Protein AF-Q6H003-F1 (afdb_monomer)

Mean predicted aligned error: 13.29 Å

Radius of gyration: 17.93 Å; Cα contacts (8 Å, |Δi|>4): 116; chains: 1; bounding box: 43×40×47 Å

Structure (mmCIF, N/CA/C/O backbone):
data_AF-Q6H003-F1
#
_entry.id   AF-Q6H003-F1
#
loop_
_atom_site.group_PDB
_atom_site.id
_atom_site.type_symbol
_atom_site.label_atom_id
_atom_site.label_a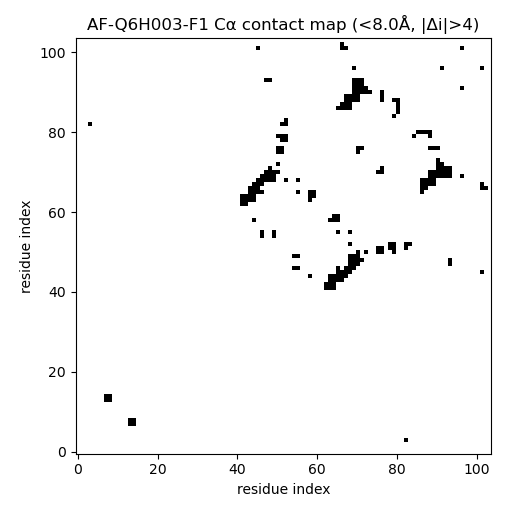lt_id
_atom_site.label_comp_id
_atom_site.label_asym_id
_atom_site.label_entity_id
_atom_site.label_seq_id
_atom_site.pdbx_PDB_ins_code
_atom_site.Cartn_x
_atom_site.Cartn_y
_atom_site.Cartn_z
_atom_site.occupancy
_atom_site.B_iso_or_equiv
_atom_site.auth_seq_id
_atom_site.auth_comp_id
_atom_site.auth_asym_id
_atom_site.auth_atom_id
_atom_site.pdbx_PDB_model_num
ATOM 1 N N . MET A 1 1 ? 22.720 11.075 1.355 1.00 32.44 1 MET A N 1
ATOM 2 C CA . MET A 1 1 ? 21.504 10.988 2.189 1.00 32.44 1 MET A CA 1
ATOM 3 C C . MET A 1 1 ? 20.561 12.072 1.699 1.00 32.44 1 MET A C 1
ATOM 5 O O . MET A 1 1 ? 20.812 13.238 1.966 1.00 32.44 1 MET A O 1
ATOM 9 N N . PHE A 1 2 ? 19.598 11.714 0.851 1.00 24.50 2 PHE A N 1
ATOM 10 C CA . PHE A 1 2 ? 18.700 12.676 0.211 1.00 24.50 2 PHE A CA 1
ATOM 11 C C . PHE A 1 2 ? 17.357 12.644 0.935 1.00 24.50 2 PHE A C 1
ATOM 13 O O . PHE A 1 2 ? 16.727 11.596 1.015 1.00 24.50 2 PHE A O 1
ATOM 20 N N . ILE A 1 3 ? 16.952 13.783 1.494 1.00 29.34 3 ILE A N 1
ATOM 21 C CA .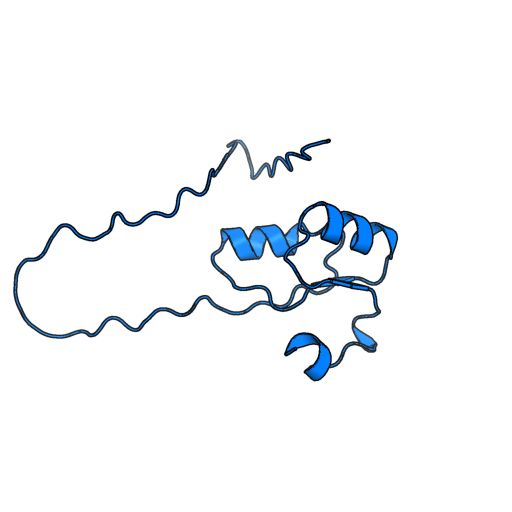 ILE A 1 3 ? 15.611 13.985 2.043 1.00 29.34 3 ILE A CA 1
ATOM 22 C C . ILE A 1 3 ? 14.732 14.381 0.856 1.00 29.34 3 ILE A C 1
ATOM 24 O O . ILE A 1 3 ? 14.893 15.479 0.321 1.00 29.34 3 ILE A O 1
ATOM 28 N N . ILE A 1 4 ? 13.830 13.502 0.419 1.00 33.50 4 ILE A N 1
ATOM 29 C CA . ILE A 1 4 ? 12.781 13.892 -0.527 1.00 33.50 4 ILE A CA 1
ATOM 30 C C . ILE A 1 4 ? 11.700 14.621 0.276 1.00 33.50 4 ILE A C 1
ATOM 32 O O . ILE A 1 4 ? 10.927 14.018 1.013 1.00 33.50 4 ILE A O 1
ATOM 36 N N . ILE A 1 5 ? 11.671 15.950 0.164 1.00 35.66 5 ILE A N 1
ATOM 37 C CA . ILE A 1 5 ? 10.561 16.768 0.660 1.00 35.66 5 ILE A CA 1
ATOM 38 C C . ILE A 1 5 ? 9.467 16.720 -0.408 1.00 35.66 5 ILE A C 1
ATOM 40 O O . ILE A 1 5 ? 9.542 17.432 -1.411 1.00 35.66 5 ILE A O 1
ATOM 44 N N . VAL A 1 6 ? 8.442 15.891 -0.205 1.00 39.16 6 VAL A N 1
ATOM 45 C CA . VAL A 1 6 ? 7.247 15.912 -1.058 1.00 39.16 6 VAL A CA 1
ATOM 46 C C . VAL A 1 6 ? 6.407 17.131 -0.672 1.00 39.16 6 VAL A C 1
ATOM 48 O O . VAL A 1 6 ? 5.743 17.162 0.364 1.00 39.16 6 VAL A O 1
ATOM 51 N N . ARG A 1 7 ? 6.464 18.182 -1.493 1.00 37.69 7 ARG A N 1
ATOM 52 C CA . ARG A 1 7 ? 5.629 19.379 -1.341 1.00 37.69 7 ARG A CA 1
ATOM 53 C C . ARG A 1 7 ? 4.250 19.098 -1.937 1.00 37.69 7 ARG A C 1
ATOM 55 O O . ARG A 1 7 ? 4.069 19.215 -3.144 1.00 37.69 7 ARG A O 1
ATOM 62 N N . VAL A 1 8 ? 3.273 18.765 -1.098 1.00 41.03 8 VAL A N 1
ATOM 63 C CA . VAL A 1 8 ? 1.867 18.690 -1.524 1.00 41.03 8 VAL A CA 1
ATOM 64 C C . VAL A 1 8 ? 1.296 20.110 -1.565 1.00 41.03 8 VAL A C 1
ATOM 66 O O . VAL A 1 8 ? 1.227 20.795 -0.544 1.00 41.03 8 VAL A O 1
ATOM 69 N N . ILE A 1 9 ? 0.934 20.582 -2.759 1.00 37.53 9 ILE A N 1
ATOM 70 C CA . ILE A 1 9 ? 0.274 21.876 -2.964 1.00 37.53 9 ILE A CA 1
ATOM 71 C C . ILE A 1 9 ? -1.214 21.604 -3.181 1.00 37.53 9 ILE A C 1
ATOM 73 O O . ILE A 1 9 ? -1.585 20.983 -4.172 1.00 37.53 9 ILE A O 1
ATOM 77 N N . VAL A 1 10 ? -2.066 22.094 -2.279 1.00 34.19 10 VAL A N 1
ATOM 78 C CA . VAL A 1 10 ? -3.524 22.108 -2.467 1.00 34.19 10 VAL A CA 1
ATOM 79 C C . VAL A 1 10 ? -3.964 23.568 -2.594 1.00 34.19 10 VAL A C 1
ATOM 81 O O . VAL A 1 10 ? -4.024 24.305 -1.609 1.00 34.19 10 VAL A O 1
ATOM 84 N N . GLY A 1 11 ? -4.226 24.013 -3.826 1.00 60.59 11 GLY A N 1
ATOM 85 C CA . GLY A 1 11 ? -4.596 25.402 -4.134 1.00 60.59 11 GLY A CA 1
ATOM 86 C C . GLY A 1 11 ? -3.471 26.420 -3.875 1.00 60.59 11 GLY A C 1
ATOM 87 O O . GLY A 1 11 ? -2.291 26.119 -4.020 1.00 60.59 11 GLY A O 1
ATOM 88 N N . SER A 1 12 ? -3.823 27.650 -3.488 1.00 36.03 12 SER A N 1
ATOM 89 C CA . SER A 1 12 ? -2.886 28.777 -3.294 1.00 36.03 12 SER A CA 1
ATOM 90 C C . SER A 1 12 ? -2.187 28.810 -1.922 1.00 36.03 12 SER A C 1
ATOM 92 O O . SER A 1 12 ? -1.577 29.820 -1.569 1.00 36.03 12 SER A O 1
ATOM 94 N N . ARG A 1 13 ? -2.271 27.744 -1.113 1.00 32.94 13 ARG A N 1
ATOM 95 C CA . ARG A 1 13 ? -1.684 27.699 0.239 1.00 32.94 13 ARG A CA 1
ATOM 96 C C . ARG A 1 13 ? -0.697 26.541 0.368 1.00 32.94 13 ARG A C 1
ATOM 98 O O . ARG A 1 13 ? -0.996 25.408 0.017 1.00 32.94 13 ARG A O 1
ATOM 105 N N . THR A 1 14 ? 0.493 26.843 0.887 1.00 35.16 14 THR A N 1
ATOM 106 C CA . THR A 1 14 ? 1.535 25.852 1.200 1.00 35.16 14 THR A CA 1
ATOM 107 C C . THR A 1 14 ? 1.406 25.472 2.674 1.00 35.16 14 THR A C 1
ATOM 109 O O . THR A 1 14 ? 1.586 26.333 3.530 1.00 35.16 14 THR A O 1
ATOM 112 N N . PHE A 1 15 ? 1.096 24.211 2.980 1.00 39.88 15 PHE A N 1
ATOM 113 C CA . PHE A 1 15 ? 1.090 23.694 4.351 1.00 39.88 15 PHE A CA 1
ATOM 114 C C . PHE A 1 15 ? 2.318 22.805 4.562 1.00 39.88 15 PHE A C 1
ATOM 116 O O . PHE A 1 15 ? 2.420 21.729 3.984 1.00 39.88 15 PHE A O 1
ATOM 123 N N . ILE A 1 16 ? 3.257 23.254 5.398 1.00 35.31 16 ILE A N 1
ATOM 124 C CA . ILE A 1 16 ? 4.318 22.405 5.950 1.00 35.31 16 ILE A CA 1
ATOM 125 C C . ILE A 1 16 ? 3.838 21.995 7.339 1.00 35.31 16 ILE A C 1
ATOM 127 O O . ILE A 1 16 ? 3.863 22.799 8.271 1.00 35.31 16 ILE A O 1
ATOM 131 N N . ARG A 1 17 ? 3.352 20.760 7.481 1.00 39.28 17 ARG A N 1
ATOM 132 C CA . ARG A 1 17 ? 2.968 20.217 8.786 1.00 39.28 17 ARG A CA 1
ATOM 133 C C . ARG A 1 17 ? 4.138 19.414 9.352 1.00 39.28 17 ARG A C 1
ATOM 135 O O . ARG A 1 17 ? 4.283 18.234 9.067 1.00 39.28 17 ARG A O 1
ATOM 142 N N . VAL A 1 18 ? 4.967 20.060 10.171 1.00 37.62 18 VAL A N 1
ATOM 143 C CA . VAL A 1 18 ? 5.885 19.353 11.076 1.00 37.62 18 VAL A CA 1
ATOM 144 C C . VAL A 1 18 ? 5.034 18.766 12.198 1.00 37.62 18 VAL A C 1
ATOM 146 O O . VAL A 1 18 ? 4.469 19.509 13.001 1.00 37.62 18 VAL A O 1
ATOM 149 N N . HIS A 1 19 ? 4.893 17.444 12.245 1.00 35.16 19 HIS A N 1
ATOM 150 C CA . HIS A 1 19 ? 4.166 16.787 13.324 1.00 35.16 19 HIS A CA 1
ATOM 151 C C . HIS A 1 19 ? 5.083 16.674 14.553 1.00 35.16 19 HIS A C 1
ATOM 153 O O . HIS A 1 19 ? 5.838 15.720 14.705 1.00 35.16 19 HIS A O 1
ATOM 159 N N . ARG A 1 20 ? 5.048 17.682 15.436 1.00 32.03 20 ARG A N 1
ATOM 160 C CA . ARG A 1 20 ? 5.332 17.451 16.860 1.00 32.03 20 ARG A CA 1
ATOM 161 C C . ARG A 1 20 ? 4.087 16.814 17.461 1.00 32.03 20 ARG A C 1
ATOM 163 O O . ARG A 1 20 ? 2.994 17.358 17.297 1.00 32.03 20 ARG A O 1
ATOM 170 N N . SER A 1 21 ? 4.268 15.691 18.156 1.00 35.66 21 SER A N 1
ATOM 171 C CA . SER A 1 21 ? 3.222 15.051 18.952 1.00 35.66 21 SER A CA 1
ATOM 172 C C . SER A 1 21 ? 2.565 16.101 19.843 1.00 35.66 21 SER A C 1
ATOM 174 O O . SER A 1 21 ? 3.205 16.682 20.722 1.00 35.66 21 SER A O 1
ATOM 176 N N . THR A 1 22 ? 1.303 16.404 19.573 1.00 36.25 22 THR A N 1
ATOM 177 C CA . THR A 1 22 ? 0.561 17.408 20.326 1.00 36.25 22 THR A CA 1
ATOM 178 C C . THR A 1 22 ? -0.034 16.717 21.549 1.00 36.25 22 THR A C 1
ATOM 180 O O . THR A 1 22 ? -1.098 16.118 21.472 1.00 36.25 22 THR A O 1
ATOM 183 N N . SER A 1 23 ? 0.674 16.783 22.678 1.00 36.19 23 SER A N 1
ATOM 184 C CA . SER A 1 23 ? 0.148 16.485 24.018 1.00 36.19 23 SER A CA 1
ATOM 185 C C . SER A 1 23 ? -0.402 17.757 24.688 1.00 36.19 23 SER A C 1
ATOM 187 O O . SER A 1 23 ? -0.167 17.992 25.870 1.00 36.19 23 SER A O 1
ATOM 189 N N . GLU A 1 24 ? -1.099 18.612 23.936 1.00 41.69 24 GLU A N 1
ATOM 190 C CA . GLU A 1 24 ? -1.650 19.892 24.415 1.00 41.69 24 GLU A CA 1
ATOM 191 C C . GLU A 1 24 ? -3.172 19.938 24.237 1.00 41.69 24 GLU A C 1
ATOM 193 O O . GLU A 1 24 ? -3.722 20.716 23.462 1.00 41.69 24 GLU A O 1
ATOM 198 N N . SER A 1 25 ? -3.894 19.075 24.948 1.00 37.78 25 SER A N 1
ATOM 199 C CA . SER A 1 25 ? -5.362 19.195 25.046 1.00 37.78 25 SER A CA 1
ATOM 200 C C . SER A 1 25 ? -5.897 19.033 26.472 1.00 37.78 25 SER A C 1
ATOM 202 O O . SER A 1 25 ? -7.100 18.953 26.686 1.00 37.78 25 SER A O 1
ATOM 204 N N . GLN A 1 26 ? -5.017 19.061 27.474 1.00 42.03 26 GLN A N 1
ATOM 205 C CA . GLN A 1 26 ? -5.379 19.046 28.892 1.00 42.03 26 GLN A CA 1
ATOM 206 C C . GLN A 1 26 ? -5.373 20.475 29.460 1.00 42.03 26 GLN A C 1
ATOM 208 O O . GLN A 1 26 ? -4.427 20.832 30.149 1.00 42.03 26 GLN A O 1
ATOM 213 N N . MET A 1 27 ? -6.378 21.316 29.167 1.00 37.66 27 MET A N 1
ATOM 214 C CA . MET A 1 27 ? -6.644 22.525 29.981 1.00 37.66 27 MET A CA 1
ATOM 215 C C . MET A 1 27 ? -8.004 23.188 29.676 1.00 37.66 27 MET A C 1
ATOM 217 O O . MET A 1 27 ? -8.073 24.207 28.991 1.00 37.66 27 MET A O 1
ATOM 221 N N . ARG A 1 28 ? -9.093 22.643 30.231 1.00 32.78 28 ARG A N 1
ATOM 222 C CA . ARG A 1 28 ? -10.254 23.391 30.774 1.00 32.78 28 ARG A CA 1
ATOM 223 C C . ARG A 1 28 ? -11.232 22.392 31.394 1.00 32.78 28 ARG A C 1
ATOM 225 O O . ARG A 1 28 ? -12.169 21.935 30.755 1.00 32.78 28 ARG A O 1
ATOM 232 N N . LEU A 1 29 ? -10.994 22.045 32.655 1.00 47.69 29 LEU A N 1
ATOM 233 C CA . LEU A 1 29 ? -11.921 21.246 33.452 1.00 47.69 29 LEU A CA 1
ATOM 234 C C . LEU A 1 29 ? -12.812 22.193 34.261 1.00 47.69 29 LEU A C 1
ATOM 236 O O . LEU A 1 29 ? -12.339 22.846 35.192 1.00 47.69 29 LEU A O 1
ATOM 240 N N . ARG A 1 30 ? -14.098 22.269 33.905 1.00 36.81 30 ARG A N 1
ATOM 241 C CA . ARG A 1 30 ? -15.170 22.680 34.819 1.00 36.81 30 ARG A CA 1
ATOM 242 C C . ARG A 1 30 ? -16.417 21.820 34.589 1.00 36.81 30 ARG A C 1
ATOM 244 O O . ARG A 1 30 ? -17.030 21.902 33.532 1.00 36.81 30 ARG A O 1
ATOM 251 N N . THR A 1 31 ? -16.745 21.094 35.661 1.00 41.41 31 THR A N 1
ATOM 252 C CA . THR A 1 31 ? -18.057 20.618 36.143 1.00 41.41 31 THR A CA 1
ATOM 253 C C . THR A 1 31 ? -18.829 19.573 35.328 1.00 41.41 31 THR A C 1
ATOM 255 O O . THR A 1 31 ? -19.533 19.892 34.381 1.00 41.41 31 THR A O 1
ATOM 258 N N . ASP A 1 32 ? -18.710 18.339 35.828 1.00 52.44 32 ASP A N 1
ATOM 259 C CA . ASP A 1 32 ? -19.778 17.410 36.221 1.00 52.44 32 ASP A CA 1
ATOM 260 C C . ASP A 1 32 ? -20.777 16.889 35.164 1.00 52.44 32 ASP A C 1
ATOM 262 O O . ASP A 1 32 ? -21.735 17.554 34.786 1.00 52.44 32 ASP A O 1
ATOM 266 N N . ASN A 1 33 ? -20.611 15.587 34.882 1.00 41.91 33 ASN A N 1
ATOM 267 C CA . ASN A 1 33 ? -21.581 14.594 34.391 1.00 41.91 33 ASN A CA 1
ATOM 268 C C . ASN A 1 33 ? -21.733 14.358 32.871 1.00 41.91 33 ASN A C 1
ATOM 270 O O . ASN A 1 33 ? -22.508 15.001 32.175 1.00 41.91 33 ASN A O 1
ATOM 274 N N . LEU A 1 34 ? -21.078 13.255 32.475 1.00 52.56 34 LEU A N 1
ATOM 275 C CA . LEU A 1 34 ? -21.483 12.220 31.517 1.00 52.56 34 LEU A CA 1
ATOM 276 C C . LEU A 1 34 ? -21.535 12.573 30.022 1.00 52.56 34 LEU A C 1
ATOM 278 O O . LEU A 1 34 ? -22.595 12.760 29.451 1.00 52.56 34 LEU A O 1
ATOM 282 N N . GLU A 1 35 ? -20.386 12.432 29.367 1.00 40.59 35 GLU A N 1
ATOM 283 C CA . GLU A 1 35 ? -20.265 11.546 28.205 1.00 40.59 35 GLU A CA 1
ATOM 284 C C . GLU A 1 35 ? -18.814 11.059 28.163 1.00 40.59 35 GLU A C 1
ATOM 286 O O . GLU A 1 35 ? -17.874 11.845 28.051 1.00 40.59 35 GLU A O 1
ATOM 291 N N . LEU A 1 36 ? -18.617 9.752 28.341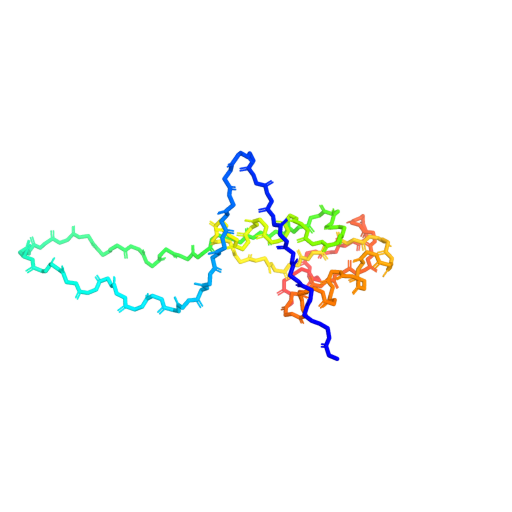 1.00 49.09 36 LEU A N 1
ATOM 292 C CA . LEU A 1 36 ? -17.338 9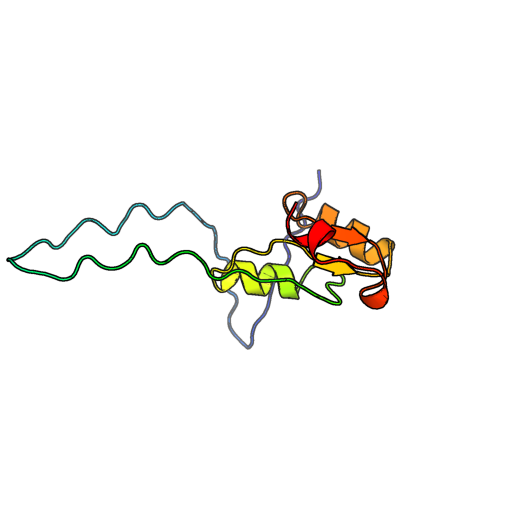.099 28.095 1.00 49.09 36 LEU A CA 1
ATOM 293 C C . LEU A 1 36 ? -17.088 9.231 26.590 1.00 49.09 36 LEU A C 1
ATOM 295 O O . LEU A 1 36 ? -17.567 8.399 25.819 1.00 49.09 36 LEU A O 1
ATOM 299 N N . SER A 1 37 ? -16.442 10.317 26.158 1.00 44.22 37 SER A N 1
ATOM 300 C CA . SER A 1 37 ? -16.172 10.534 24.743 1.00 44.22 37 SER A CA 1
ATOM 301 C C . SER A 1 37 ? -15.352 9.348 24.253 1.00 44.22 37 SER A C 1
ATOM 303 O O . SER A 1 37 ? -14.241 9.075 24.709 1.00 44.22 37 SER A O 1
ATOM 305 N N . THR A 1 38 ? -15.998 8.562 23.397 1.00 51.69 38 THR A N 1
ATOM 306 C CA . THR A 1 38 ? -15.479 7.353 22.769 1.00 51.69 38 THR A CA 1
ATOM 307 C C . THR A 1 38 ? -14.030 7.577 22.371 1.00 51.69 38 THR A C 1
ATOM 309 O O . THR A 1 38 ? -13.750 8.588 21.725 1.00 51.69 38 THR A O 1
ATOM 312 N N . VAL A 1 39 ? -13.123 6.659 22.716 1.00 58.12 39 VAL A N 1
ATOM 313 C CA . VAL A 1 39 ? -11.785 6.643 22.116 1.00 58.12 39 VAL A CA 1
ATOM 314 C C . VAL A 1 39 ? -12.002 6.606 20.605 1.00 58.12 39 VAL A C 1
ATOM 316 O O . VAL A 1 39 ? -12.409 5.578 20.067 1.00 58.12 39 VAL A 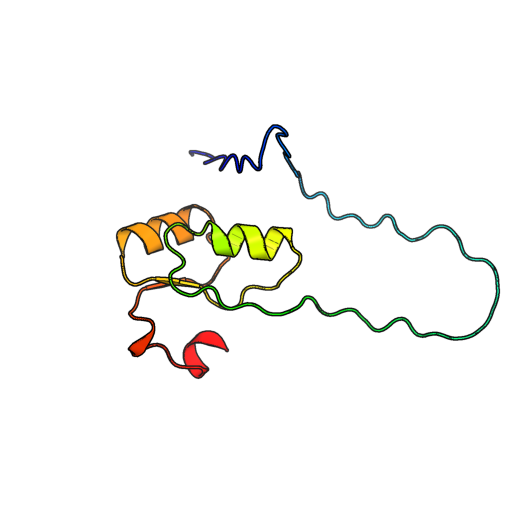O 1
ATOM 319 N N . HIS A 1 40 ? -11.854 7.749 19.940 1.00 60.41 40 HIS A N 1
ATOM 320 C CA . HIS A 1 40 ? -12.093 7.869 18.511 1.00 60.41 40 HIS A CA 1
ATOM 321 C C . HIS A 1 40 ? -10.908 7.186 17.834 1.00 60.41 40 HIS A C 1
ATOM 323 O O . HIS A 1 40 ? -9.838 7.772 17.679 1.00 60.41 40 HIS A O 1
ATOM 329 N N . GLN A 1 41 ? -11.070 5.893 17.553 1.00 83.56 41 GLN A N 1
ATOM 330 C CA . GLN A 1 41 ? -10.094 5.124 16.796 1.00 83.56 41 GLN A CA 1
ATOM 331 C C . GLN A 1 41 ? -9.970 5.764 15.415 1.00 83.56 41 GLN A C 1
ATOM 333 O O . GLN A 1 41 ? -10.981 6.141 14.812 1.00 83.56 41 GLN A O 1
ATOM 338 N N . ARG A 1 42 ? -8.734 5.919 14.937 1.00 91.75 42 ARG A N 1
ATOM 339 C CA . ARG A 1 42 ? -8.484 6.427 13.590 1.00 91.75 42 ARG A CA 1
ATOM 340 C C . ARG A 1 42 ? -9.196 5.510 12.589 1.00 91.75 42 ARG A C 1
ATOM 342 O O . ARG A 1 42 ? -9.110 4.287 12.725 1.00 91.75 42 ARG A O 1
ATOM 349 N N . PRO A 1 43 ? -9.948 6.058 11.622 1.00 93.62 43 PRO A N 1
ATOM 350 C CA . PRO A 1 43 ? -10.582 5.237 10.607 1.00 93.62 43 PRO A CA 1
ATOM 351 C C . PRO A 1 43 ? -9.517 4.517 9.779 1.00 93.62 43 PRO A C 1
ATOM 353 O O . PRO A 1 43 ? -8.443 5.050 9.515 1.00 93.62 43 PRO A O 1
ATOM 356 N N . ILE A 1 44 ? -9.827 3.296 9.361 1.00 93.81 44 ILE A N 1
ATOM 357 C CA . ILE A 1 44 ? -8.904 2.464 8.595 1.00 93.81 44 ILE A CA 1
ATOM 358 C C . ILE A 1 44 ? -9.123 2.691 7.100 1.00 93.81 44 ILE A C 1
ATOM 360 O O . ILE A 1 44 ? -10.267 2.739 6.641 1.00 93.81 44 ILE A O 1
ATOM 364 N N . ALA A 1 45 ? -8.033 2.784 6.343 1.00 94.44 45 ALA A N 1
ATOM 365 C CA . ALA A 1 45 ? -8.052 2.874 4.889 1.00 94.44 45 ALA A CA 1
ATOM 366 C C . ALA A 1 45 ? -7.197 1.782 4.231 1.00 94.44 45 ALA A C 1
ATOM 368 O O . ALA A 1 45 ? -6.246 1.252 4.809 1.00 94.44 45 ALA A O 1
ATOM 369 N N . VAL A 1 46 ? -7.551 1.477 2.984 1.00 94.75 46 VAL A N 1
ATOM 370 C CA . VAL A 1 46 ? -6.748 0.692 2.043 1.00 94.75 46 VAL A CA 1
ATOM 371 C C . VAL A 1 46 ? -6.598 1.546 0.793 1.00 94.75 46 VAL A C 1
ATOM 373 O O . VAL A 1 46 ? -7.600 2.020 0.254 1.00 94.75 46 VAL A O 1
ATOM 376 N N . ASP A 1 47 ? -5.362 1.760 0.358 1.00 95.06 47 ASP A N 1
ATOM 377 C CA . ASP A 1 47 ? -5.063 2.539 -0.840 1.00 95.06 47 ASP A CA 1
ATOM 378 C C . ASP A 1 47 ? -4.920 1.592 -2.037 1.00 95.06 47 ASP A C 1
ATOM 380 O O . ASP A 1 47 ? -4.018 0.759 -2.079 1.00 95.06 47 ASP A O 1
ATOM 384 N N . LEU A 1 48 ? -5.841 1.671 -2.994 1.00 95.31 48 LEU A N 1
ATOM 385 C CA . LEU A 1 48 ? -5.817 0.852 -4.204 1.00 95.31 48 LEU A CA 1
ATOM 386 C C . LEU A 1 48 ? -5.365 1.726 -5.371 1.00 95.31 48 LEU A C 1
ATOM 388 O O . LEU A 1 48 ? -5.891 2.826 -5.534 1.00 95.31 48 LEU A O 1
ATOM 392 N N . PHE A 1 49 ? -4.448 1.215 -6.200 1.00 95.62 49 PHE A N 1
ATOM 393 C CA . PHE A 1 49 ? -3.779 1.986 -7.261 1.00 95.62 49 PHE A CA 1
ATOM 394 C C . PHE A 1 49 ? -2.906 3.108 -6.677 1.00 95.62 49 PHE A C 1
ATOM 396 O O . PHE A 1 49 ? -2.988 4.272 -7.075 1.00 95.62 49 PHE A O 1
ATOM 403 N N . ALA A 1 50 ? -2.101 2.748 -5.675 1.00 94.62 50 ALA A N 1
ATOM 404 C CA . ALA A 1 50 ? -1.427 3.699 -4.799 1.00 94.62 50 ALA A CA 1
ATOM 405 C C . ALA A 1 50 ? -0.363 4.564 -5.502 1.00 94.62 50 ALA A C 1
ATOM 407 O O . ALA A 1 50 ? 0.029 5.619 -4.980 1.00 94.62 50 ALA A O 1
ATOM 408 N N . GLY A 1 51 ? 0.132 4.131 -6.667 1.00 94.50 51 GLY A N 1
ATOM 409 C CA . GLY A 1 51 ? 1.22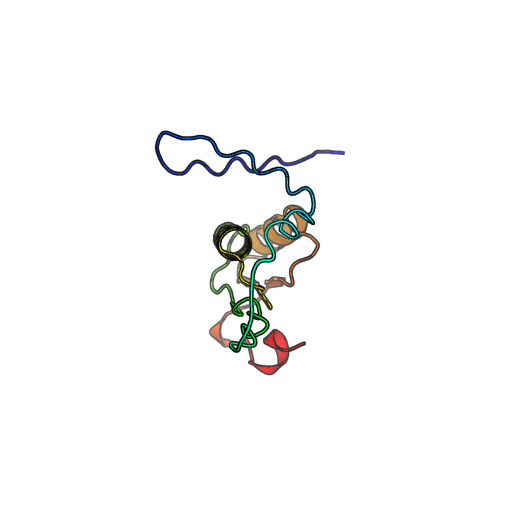0 4.787 -7.380 1.00 94.50 51 GLY A CA 1
ATOM 410 C C . GLY A 1 51 ? 2.406 5.064 -6.451 1.00 94.50 51 GLY A C 1
ATOM 411 O O . GLY A 1 51 ? 2.802 4.227 -5.645 1.00 94.50 51 GLY A O 1
ATOM 412 N N . ALA A 1 52 ? 2.940 6.285 -6.515 1.00 93.38 52 ALA A N 1
ATOM 413 C CA . ALA A 1 52 ? 4.056 6.738 -5.678 1.00 93.38 52 ALA A CA 1
ATOM 414 C C . ALA A 1 52 ? 3.677 7.109 -4.218 1.00 93.38 52 ALA A C 1
ATOM 416 O O . ALA A 1 52 ? 4.514 7.665 -3.501 1.00 93.38 52 ALA A O 1
ATOM 417 N N . GLY A 1 53 ? 2.431 6.867 -3.784 1.00 92.44 53 GLY A N 1
ATOM 418 C CA . GLY A 1 53 ? 1.976 7.083 -2.398 1.00 92.44 53 GLY A CA 1
ATOM 419 C C . GLY A 1 53 ? 1.284 8.419 -2.113 1.00 92.44 53 GLY A C 1
ATOM 420 O O . GLY A 1 53 ? 1.190 8.844 -0.962 1.00 92.44 53 GLY A O 1
ATOM 421 N N . GLY A 1 54 ? 0.780 9.108 -3.142 1.00 93.50 54 GLY A N 1
ATOM 422 C CA . GLY A 1 54 ? 0.079 10.387 -2.966 1.00 93.50 54 GLY A CA 1
ATOM 423 C C . GLY A 1 54 ? -1.232 10.264 -2.179 1.00 93.50 54 GLY A C 1
ATOM 424 O O . GLY A 1 54 ? -1.505 11.089 -1.306 1.00 93.50 54 GLY A O 1
ATOM 425 N N . MET A 1 55 ? -2.023 9.222 -2.459 1.00 94.00 55 MET A N 1
ATOM 426 C CA . MET A 1 55 ? -3.296 8.977 -1.776 1.00 94.00 55 MET A CA 1
ATOM 427 C C . MET A 1 55 ? -3.072 8.475 -0.344 1.00 94.00 55 MET A C 1
ATOM 429 O O . MET A 1 55 ? -3.676 9.012 0.585 1.00 94.00 55 MET A O 1
ATOM 433 N N . THR A 1 56 ? -2.129 7.549 -0.144 1.00 93.81 56 THR A N 1
ATOM 434 C CA . THR A 1 56 ? -1.679 7.105 1.188 1.00 93.81 56 THR A CA 1
ATOM 435 C C . THR A 1 56 ? -1.272 8.289 2.079 1.00 93.81 56 THR A C 1
ATOM 437 O O . THR A 1 56 ? -1.747 8.409 3.210 1.00 93.81 56 THR A O 1
ATOM 440 N N . LEU A 1 57 ? -0.484 9.238 1.556 1.00 93.31 57 LEU A N 1
ATOM 441 C CA . LEU A 1 57 ? -0.137 10.462 2.285 1.00 93.31 57 LEU A CA 1
ATOM 442 C C . LEU A 1 57 ? -1.367 11.324 2.616 1.00 93.31 57 LEU A C 1
ATOM 444 O O . LEU A 1 57 ? -1.441 11.905 3.700 1.00 93.31 57 LEU A O 1
ATOM 448 N N . GLY A 1 58 ? -2.333 11.414 1.700 1.00 92.94 58 GLY A N 1
ATOM 449 C CA . GLY A 1 58 ? -3.598 12.109 1.937 1.00 92.94 58 GLY A CA 1
ATOM 450 C C . GLY A 1 58 ? -4.410 11.490 3.079 1.00 92.94 58 GLY A C 1
ATOM 451 O O . GLY A 1 58 ? -4.902 12.220 3.940 1.00 92.94 58 GLY A O 1
ATOM 452 N N . PHE A 1 59 ? -4.503 10.158 3.128 1.00 93.44 59 PHE A N 1
ATOM 453 C CA . PHE A 1 59 ? -5.165 9.427 4.213 1.00 93.44 59 PHE A CA 1
ATOM 454 C C . PHE A 1 59 ? -4.508 9.690 5.567 1.00 93.44 59 PHE A C 1
ATOM 456 O O . PHE A 1 59 ? -5.204 10.036 6.524 1.00 93.44 59 PHE A O 1
ATOM 463 N N . GLU A 1 60 ? -3.178 9.627 5.634 1.00 90.94 60 GLU A N 1
ATOM 464 C CA . GLU A 1 60 ? -2.444 9.941 6.862 1.00 90.94 60 GLU A CA 1
ATOM 465 C C . GLU A 1 60 ? -2.743 11.371 7.343 1.00 90.94 60 GLU A C 1
ATOM 467 O O . GLU A 1 60 ? -3.050 11.606 8.514 1.00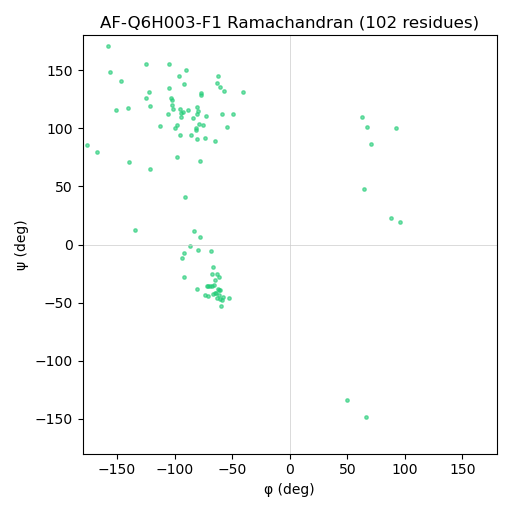 90.94 60 GLU A O 1
ATOM 472 N N . GLN A 1 61 ? -2.732 12.346 6.428 1.00 91.12 61 GLN A N 1
ATOM 473 C CA . GLN A 1 61 ? -3.039 13.744 6.753 1.00 91.12 61 GLN A CA 1
ATOM 474 C C . GLN A 1 61 ? -4.487 13.953 7.214 1.00 91.12 61 GLN A C 1
ATOM 476 O O . GLN A 1 61 ? -4.740 14.850 8.026 1.00 91.12 61 GLN A O 1
ATOM 481 N N . ALA A 1 62 ? -5.415 13.135 6.714 1.00 92.38 62 ALA A N 1
ATOM 482 C CA . ALA A 1 62 ? -6.818 13.112 7.117 1.00 92.38 62 ALA A CA 1
ATOM 483 C C . ALA A 1 62 ? -7.061 12.346 8.433 1.00 92.38 62 ALA A C 1
ATOM 485 O O . ALA A 1 62 ? -8.177 12.371 8.950 1.00 92.38 62 ALA A O 1
ATOM 486 N N . GLY A 1 63 ? -6.029 11.714 9.000 1.00 91.38 63 GLY A N 1
ATOM 487 C CA . GLY A 1 63 ? -6.105 11.003 10.272 1.00 91.38 63 GLY A CA 1
ATOM 488 C C . GLY A 1 63 ? -6.531 9.541 10.158 1.00 91.38 63 GLY A C 1
ATOM 489 O O . GLY A 1 63 ? -7.045 9.002 11.135 1.00 91.38 63 GLY A O 1
ATOM 490 N N . PHE A 1 64 ? -6.343 8.915 8.996 1.00 93.06 64 PHE A N 1
ATOM 491 C CA . PHE A 1 64 ? -6.610 7.493 8.783 1.00 93.06 64 PHE A CA 1
ATOM 492 C C . PHE A 1 64 ? -5.372 6.644 9.073 1.00 93.06 64 PHE A C 1
ATOM 494 O O . PHE A 1 64 ? -4.249 7.080 8.829 1.00 93.06 64 PHE A O 1
ATOM 501 N N . ASP A 1 65 ? -5.581 5.410 9.521 1.00 91.81 65 ASP A N 1
ATOM 502 C CA . ASP A 1 65 ? -4.539 4.383 9.522 1.00 91.81 65 ASP A CA 1
ATOM 503 C C . ASP A 1 65 ? -4.631 3.581 8.221 1.00 91.81 65 ASP A C 1
ATOM 505 O O . ASP A 1 65 ? -5.627 2.900 7.960 1.00 91.81 65 ASP A O 1
ATOM 509 N N . VAL A 1 66 ? -3.603 3.682 7.375 1.00 92.31 66 VAL A N 1
ATOM 510 C CA . VAL A 1 66 ? -3.542 2.931 6.115 1.00 92.31 66 VAL A CA 1
ATOM 511 C C . VAL A 1 66 ? -2.888 1.578 6.369 1.00 92.31 66 VAL A C 1
ATOM 513 O O . VAL A 1 66 ? -1.716 1.516 6.733 1.00 92.31 66 VAL A O 1
ATOM 516 N N . LEU A 1 67 ? -3.639 0.491 6.177 1.00 93.44 67 LEU A N 1
ATOM 517 C CA . LEU A 1 67 ? -3.131 -0.865 6.428 1.00 93.44 67 LEU A CA 1
ATOM 518 C C . LEU A 1 67 ? -2.268 -1.403 5.290 1.00 93.44 67 LEU A C 1
ATOM 520 O O . LEU A 1 67 ? -1.298 -2.116 5.528 1.00 93.44 67 LEU A O 1
ATOM 524 N N . ALA A 1 68 ? -2.648 -1.098 4.053 1.00 95.00 68 ALA A N 1
ATOM 525 C CA . ALA A 1 68 ? -1.933 -1.545 2.873 1.00 95.00 68 ALA A CA 1
ATOM 526 C C . ALA A 1 68 ? -2.202 -0.614 1.693 1.00 95.00 68 ALA A C 1
ATOM 528 O O . ALA A 1 68 ? -3.311 -0.087 1.540 1.00 95.00 68 ALA A O 1
ATOM 529 N N . SER A 1 69 ? -1.190 -0.498 0.845 1.00 96.38 69 SER A N 1
ATOM 530 C CA . SER A 1 69 ? -1.228 0.231 -0.413 1.00 96.38 69 SER A CA 1
ATOM 531 C C . SER A 1 69 ? -0.899 -0.730 -1.552 1.00 96.38 69 SER A C 1
ATOM 533 O O . SER A 1 69 ? 0.169 -1.333 -1.554 1.00 96.38 69 SER A O 1
ATOM 535 N N . VAL A 1 70 ? -1.814 -0.917 -2.501 1.00 97.12 70 VAL A N 1
ATOM 536 C CA . VAL A 1 70 ? -1.676 -1.878 -3.606 1.00 97.12 70 VAL A CA 1
ATOM 537 C C . VAL A 1 70 ? -1.320 -1.138 -4.884 1.00 97.12 70 VAL A C 1
ATOM 539 O O . VAL A 1 70 ? -2.035 -0.218 -5.293 1.00 97.12 70 VAL A O 1
ATOM 542 N N . GLU A 1 71 ? -0.240 -1.555 -5.531 1.00 97.19 71 GLU A N 1
ATOM 543 C CA . GLU A 1 71 ? 0.217 -0.991 -6.797 1.00 97.19 71 GLU A CA 1
ATOM 544 C C . GLU A 1 71 ? 0.859 -2.088 -7.653 1.00 97.19 71 GLU A C 1
ATOM 546 O O . GLU A 1 71 ? 1.532 -2.973 -7.135 1.00 97.19 71 GLU A O 1
ATOM 551 N N . ILE A 1 72 ? 0.614 -2.057 -8.963 1.00 97.44 72 ILE A N 1
ATOM 552 C CA . ILE A 1 72 ? 1.078 -3.094 -9.891 1.00 97.44 72 ILE A CA 1
ATOM 553 C C . ILE A 1 72 ? 2.437 -2.746 -10.502 1.00 97.44 72 ILE A C 1
ATOM 555 O O . ILE A 1 72 ? 3.193 -3.646 -10.873 1.00 97.44 72 ILE A O 1
ATOM 559 N N . ASP A 1 73 ? 2.750 -1.454 -10.626 1.00 96.56 73 ASP A N 1
ATOM 560 C CA . ASP A 1 73 ? 4.010 -0.999 -11.196 1.00 96.56 73 ASP A CA 1
ATOM 561 C C . ASP A 1 73 ? 5.148 -1.062 -10.153 1.00 96.56 73 ASP A C 1
ATOM 563 O O . ASP A 1 73 ? 5.117 -0.342 -9.148 1.00 96.56 73 ASP A O 1
ATOM 567 N N . PRO A 1 74 ? 6.200 -1.867 -10.391 1.00 95.19 74 PRO A N 1
ATOM 568 C CA . PRO A 1 74 ? 7.276 -2.052 -9.422 1.00 95.19 74 PRO A CA 1
ATOM 569 C C . PRO A 1 74 ? 8.123 -0.793 -9.197 1.00 95.19 74 PRO A C 1
ATOM 571 O O . PRO A 1 74 ? 8.715 -0.638 -8.127 1.00 95.19 74 PRO A O 1
ATOM 574 N N . ILE A 1 75 ? 8.192 0.123 -10.171 1.00 95.81 75 ILE A N 1
ATOM 575 C CA . ILE A 1 75 ? 8.905 1.397 -10.019 1.00 95.81 75 ILE A CA 1
ATOM 576 C C . ILE A 1 75 ? 8.115 2.294 -9.066 1.00 95.81 75 ILE A C 1
ATOM 578 O O . ILE A 1 75 ? 8.698 2.889 -8.157 1.00 95.81 75 ILE A O 1
ATOM 582 N N . HIS A 1 76 ? 6.793 2.367 -9.225 1.00 95.19 76 HIS A N 1
ATOM 583 C CA . HIS A 1 76 ? 5.938 3.118 -8.311 1.00 95.19 76 HIS A CA 1
ATOM 584 C C . HIS A 1 76 ? 5.952 2.541 -6.895 1.00 95.19 76 HIS A C 1
ATOM 586 O O . HIS A 1 76 ? 6.085 3.320 -5.952 1.00 95.19 76 HIS A O 1
ATOM 592 N N . CYS A 1 77 ? 5.917 1.215 -6.737 1.00 95.19 77 CYS A N 1
ATOM 593 C CA . CYS A 1 77 ? 6.068 0.578 -5.427 1.00 95.19 77 CYS A CA 1
ATOM 594 C C . CYS A 1 77 ? 7.396 0.945 -4.760 1.00 95.19 77 CYS A C 1
ATOM 596 O O . CYS A 1 77 ? 7.398 1.389 -3.615 1.00 95.19 77 CYS A O 1
ATOM 598 N N . ALA A 1 78 ? 8.513 0.849 -5.488 1.00 93.94 78 ALA A N 1
ATOM 599 C CA . ALA A 1 78 ? 9.826 1.212 -4.958 1.00 93.94 78 ALA A CA 1
ATOM 600 C C . ALA A 1 78 ? 9.900 2.693 -4.551 1.00 93.94 78 ALA A C 1
ATOM 602 O O . ALA A 1 78 ? 10.485 3.028 -3.523 1.00 93.94 78 ALA A O 1
ATOM 603 N N . ILE A 1 79 ? 9.293 3.593 -5.333 1.00 94.50 79 ILE A N 1
ATOM 604 C CA . ILE A 1 79 ? 9.214 5.021 -4.992 1.00 94.50 79 ILE A CA 1
ATOM 605 C C . ILE A 1 79 ? 8.334 5.237 -3.756 1.00 94.50 79 ILE A C 1
ATOM 607 O O . ILE A 1 79 ? 8.689 6.034 -2.889 1.00 94.50 79 ILE A O 1
ATOM 611 N N . HIS A 1 80 ? 7.201 4.543 -3.666 1.00 94.19 80 HIS A N 1
ATOM 612 C CA . HIS A 1 80 ? 6.304 4.613 -2.520 1.00 94.19 80 HIS A CA 1
ATOM 613 C C . HIS A 1 80 ? 7.029 4.176 -1.243 1.00 94.19 80 HIS A C 1
ATOM 615 O O . HIS A 1 80 ? 7.084 4.950 -0.289 1.00 94.19 80 HIS A O 1
ATOM 621 N N . GLU A 1 81 ? 7.657 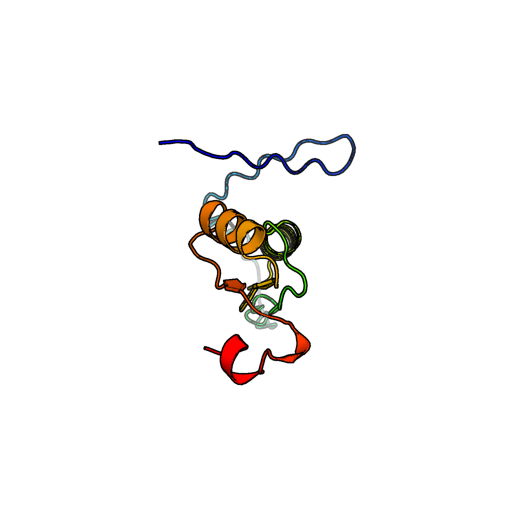2.998 -1.246 1.00 93.12 81 GLU A N 1
ATOM 622 C CA . GLU A 1 81 ? 8.455 2.492 -0.122 1.00 93.12 81 GLU A CA 1
ATOM 623 C C . GLU A 1 81 ? 9.631 3.417 0.212 1.00 93.12 81 GLU A C 1
ATOM 625 O O . GLU A 1 81 ? 9.922 3.656 1.381 1.00 93.12 81 GLU A O 1
ATOM 630 N N . PHE A 1 82 ? 10.292 3.991 -0.797 1.00 92.19 82 PHE A N 1
ATOM 631 C CA . PHE A 1 82 ? 11.369 4.953 -0.576 1.00 92.19 82 PHE A CA 1
ATOM 632 C C . PHE A 1 82 ? 10.872 6.219 0.137 1.00 92.19 82 PHE A C 1
ATOM 634 O O . PHE A 1 82 ? 11.512 6.700 1.075 1.00 92.19 82 PHE A O 1
ATOM 641 N N . ASN A 1 83 ? 9.741 6.774 -0.307 1.00 85.94 83 ASN A N 1
ATOM 642 C CA . ASN A 1 83 ? 9.152 7.972 0.289 1.00 85.94 83 ASN A CA 1
ATOM 643 C C . ASN A 1 83 ? 8.595 7.684 1.690 1.00 85.94 83 ASN A C 1
ATOM 645 O O . ASN A 1 83 ? 8.669 8.544 2.572 1.00 85.94 83 ASN A O 1
ATOM 649 N N . PHE A 1 84 ? 8.043 6.484 1.887 1.00 87.56 84 PHE A N 1
ATOM 650 C CA . PHE A 1 84 ? 7.285 6.096 3.069 1.00 87.56 84 PHE A CA 1
ATOM 651 C C . PHE A 1 84 ? 7.615 4.658 3.512 1.00 87.56 84 PHE A C 1
ATOM 653 O O . PHE A 1 84 ? 6.772 3.764 3.428 1.00 87.56 84 PHE A O 1
ATOM 660 N N . PRO A 1 85 ? 8.819 4.419 4.062 1.00 86.38 85 PRO A N 1
ATOM 661 C CA . PRO A 1 85 ? 9.311 3.069 4.372 1.00 86.38 85 PRO A CA 1
ATOM 662 C C . PRO A 1 85 ? 8.559 2.366 5.511 1.00 86.38 85 PRO A C 1
ATOM 664 O O . PRO A 1 85 ? 8.834 1.211 5.820 1.00 86.38 85 PRO A O 1
ATOM 667 N N . PHE A 1 86 ? 7.640 3.069 6.173 1.00 86.31 86 PHE A N 1
ATOM 668 C CA . PHE A 1 86 ? 6.840 2.548 7.279 1.00 86.31 86 PHE A CA 1
ATOM 669 C C . PHE A 1 86 ? 5.483 1.993 6.829 1.00 86.31 86 PHE A C 1
ATOM 671 O O . PHE A 1 86 ? 4.805 1.355 7.632 1.00 86.31 86 PHE A O 1
ATOM 678 N N . TRP A 1 87 ? 5.071 2.245 5.583 1.00 88.69 87 TRP A N 1
ATOM 679 C CA . TRP A 1 87 ? 3.801 1.759 5.051 1.00 88.69 87 TRP A CA 1
ATOM 680 C C . TRP A 1 87 ? 3.980 0.471 4.266 1.00 88.69 87 TRP A C 1
ATOM 682 O O . TRP A 1 87 ? 4.980 0.253 3.585 1.00 88.69 87 TRP A O 1
ATOM 692 N N . LYS A 1 88 ? 2.974 -0.393 4.369 1.00 93.62 88 LYS A N 1
ATOM 693 C CA . LYS A 1 88 ? 2.959 -1.672 3.681 1.00 93.62 88 LYS A CA 1
ATOM 694 C C . LYS A 1 88 ? 2.523 -1.477 2.235 1.00 93.62 88 LYS A C 1
ATOM 696 O O . LYS A 1 88 ? 1.358 -1.180 1.976 1.00 93.62 88 LYS A O 1
ATOM 701 N N . VAL A 1 89 ? 3.443 -1.703 1.305 1.00 95.25 89 VAL A N 1
ATOM 702 C CA . VAL A 1 89 ? 3.163 -1.680 -0.131 1.00 95.25 89 VAL A CA 1
ATOM 703 C C . VAL A 1 89 ? 3.068 -3.115 -0.647 1.00 95.25 89 VAL A C 1
ATOM 705 O O . VAL A 1 89 ? 3.966 -3.930 -0.453 1.00 95.25 89 VAL A O 1
ATOM 708 N N . LEU A 1 90 ? 1.948 -3.447 -1.282 1.00 96.19 90 LEU A N 1
ATOM 709 C CA . LEU A 1 90 ? 1.729 -4.712 -1.972 1.00 96.19 90 LEU A CA 1
ATOM 710 C C . LEU A 1 90 ? 1.955 -4.476 -3.467 1.00 96.19 90 LEU A C 1
ATOM 712 O O . LEU A 1 90 ? 1.086 -3.938 -4.153 1.00 96.19 90 LEU A O 1
ATOM 716 N N . CYS A 1 91 ? 3.138 -4.864 -3.949 1.00 96.44 91 CYS A N 1
ATOM 717 C CA . CYS A 1 91 ? 3.535 -4.746 -5.352 1.00 96.44 91 CYS A CA 1
ATOM 718 C C . CYS A 1 91 ? 2.899 -5.856 -6.204 1.00 96.44 91 CYS A C 1
ATOM 720 O O . CYS A 1 91 ? 3.566 -6.816 -6.595 1.00 96.44 91 CYS A O 1
ATOM 722 N N . GLN A 1 92 ? 1.593 -5.762 -6.439 1.00 96.56 92 GLN A N 1
ATOM 723 C CA . GLN A 1 92 ? 0.825 -6.741 -7.200 1.00 96.56 92 GLN A CA 1
ATOM 724 C C . GLN A 1 92 ? -0.467 -6.142 -7.767 1.00 96.56 92 GLN A C 1
ATOM 726 O O . GLN A 1 92 ? -0.885 -5.036 -7.429 1.00 96.56 92 GLN A O 1
ATOM 731 N N . SER A 1 93 ? -1.132 -6.906 -8.632 1.00 96.56 93 SER A N 1
ATOM 732 C CA . SER A 1 93 ? -2.468 -6.564 -9.114 1.00 96.56 93 SER A CA 1
ATOM 733 C C . SER A 1 93 ? -3.480 -6.544 -7.968 1.00 96.56 93 SER A C 1
ATOM 735 O O . SER A 1 93 ? -3.525 -7.445 -7.128 1.00 96.56 93 SER A O 1
ATOM 737 N N . VAL A 1 94 ? -4.378 -5.559 -7.989 1.00 95.06 94 VAL A N 1
ATOM 738 C CA . VAL A 1 94 ? -5.520 -5.510 -7.066 1.00 95.06 94 VAL A CA 1
ATOM 739 C C . VAL A 1 94 ? -6.461 -6.705 -7.232 1.00 95.06 94 VAL A C 1
ATOM 741 O O . VAL A 1 94 ? -7.091 -7.118 -6.266 1.00 95.06 94 VAL A O 1
ATOM 744 N N . VAL A 1 95 ? -6.533 -7.286 -8.436 1.00 96.94 95 VAL A N 1
ATOM 745 C CA . VAL A 1 95 ? -7.381 -8.457 -8.722 1.00 96.94 95 VAL A CA 1
ATOM 746 C C . VAL A 1 95 ? -6.906 -9.687 -7.949 1.00 96.94 95 VAL A C 1
ATOM 748 O O . VAL A 1 95 ? -7.730 -10.481 -7.504 1.00 96.94 95 VAL A O 1
ATOM 751 N N . ASP A 1 96 ? -5.594 -9.809 -7.759 1.00 95.69 96 ASP A N 1
ATOM 752 C CA . ASP A 1 96 ? -4.969 -10.945 -7.078 1.00 95.69 96 ASP A CA 1
ATOM 753 C C . ASP A 1 96 ? -4.806 -10.696 -5.568 1.00 95.69 96 ASP A C 1
ATOM 755 O O . ASP A 1 96 ? -4.447 -11.602 -4.821 1.00 95.69 96 ASP A O 1
ATOM 759 N N . THR A 1 97 ? -5.095 -9.475 -5.103 1.00 94.69 97 THR A N 1
ATOM 760 C CA . THR A 1 97 ? -4.928 -9.092 -3.699 1.00 94.69 97 THR A CA 1
ATOM 761 C C . THR A 1 97 ? -6.058 -9.639 -2.836 1.00 94.69 97 THR A C 1
ATOM 763 O O . THR A 1 97 ? -7.245 -9.431 -3.099 1.00 94.69 97 THR A O 1
ATOM 766 N N . THR A 1 98 ? -5.687 -10.287 -1.736 1.00 94.88 98 THR A N 1
ATOM 767 C CA . THR A 1 98 ? -6.633 -10.895 -0.798 1.00 94.88 98 THR A CA 1
ATOM 768 C C . THR A 1 98 ? -6.791 -10.078 0.484 1.00 94.88 98 THR A C 1
ATOM 770 O O . THR A 1 98 ? -5.899 -9.354 0.930 1.00 94.88 98 THR A O 1
ATOM 773 N N . GLY A 1 99 ? -7.938 -10.235 1.150 1.00 92.50 99 GLY A N 1
ATOM 774 C CA . GLY A 1 99 ? -8.177 -9.591 2.445 1.00 92.50 99 GLY A CA 1
ATOM 775 C C . GLY A 1 99 ? -7.217 -10.053 3.552 1.00 92.50 99 GLY A C 1
ATOM 776 O O . GLY A 1 99 ? -6.971 -9.304 4.493 1.00 92.50 99 GLY A O 1
ATOM 777 N N . GLU A 1 100 ? -6.660 -11.263 3.450 1.00 93.19 100 GLU A N 1
ATOM 778 C CA . GLU A 1 100 ? -5.654 -11.767 4.393 1.00 93.19 100 GLU A CA 1
ATOM 779 C C . GLU A 1 100 ? -4.311 -11.049 4.241 1.00 93.19 100 GLU A C 1
ATOM 781 O O . GLU A 1 100 ? -3.640 -10.788 5.237 1.00 93.19 100 GLU A O 1
ATOM 786 N N . GLU A 1 101 ? -3.926 -10.686 3.01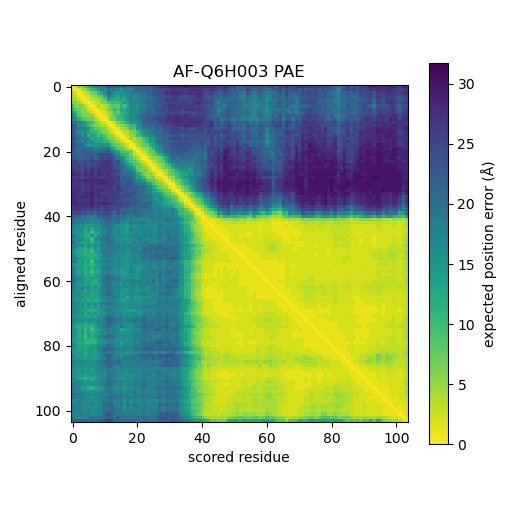8 1.00 91.62 101 GLU A N 1
ATOM 787 C CA . GLU A 1 101 ? -2.704 -9.918 2.765 1.00 91.62 101 GLU A CA 1
ATOM 788 C C . GLU A 1 101 ? -2.801 -8.496 3.314 1.00 91.62 101 GLU A C 1
ATOM 790 O O . GLU A 1 101 ? -1.818 -7.985 3.849 1.00 91.62 101 GLU A O 1
ATOM 795 N N . ILE A 1 102 ? -3.984 -7.881 3.255 1.00 91.50 102 ILE A N 1
ATOM 796 C CA . ILE A 1 102 ? -4.226 -6.526 3.774 1.00 91.50 102 ILE A CA 1
ATOM 797 C C . ILE A 1 102 ? -4.233 -6.495 5.312 1.00 91.50 102 ILE A C 1
ATOM 799 O O . ILE A 1 102 ? -3.780 -5.524 5.906 1.00 91.50 102 ILE A O 1
ATOM 803 N N . ARG A 1 103 ? -4.743 -7.541 5.974 1.00 85.06 103 ARG A N 1
ATOM 804 C CA . ARG A 1 103 ? -4.938 -7.574 7.442 1.00 85.06 103 ARG A CA 1
ATOM 805 C C . ARG A 1 103 ? -3.715 -8.030 8.256 1.00 85.06 103 ARG A C 1
ATOM 807 O O . ARG A 1 103 ? -3.826 -8.115 9.476 1.00 85.06 103 ARG A O 1
ATOM 814 N N . LYS A 1 104 ? -2.603 -8.371 7.600 1.00 64.81 104 LYS A N 1
ATOM 815 C CA . LYS A 1 104 ? -1.319 -8.734 8.234 1.00 64.81 104 LYS A CA 1
ATOM 816 C C . LYS A 1 104 ? -0.503 -7.500 8.584 1.00 64.81 104 LYS A C 1
ATOM 818 O O . LYS A 1 104 ? 0.061 -7.483 9.693 1.00 64.81 104 LYS A O 1
#

Sequence (104 aa):
MFIIIVRVIVGSRTFIRVHRSTSESQMRLRTDNLELSTVHQRPIAVDLFAGAGGMTLGFEQAGFDVLASVEIDPIHCAIHEFNFPFWKVLCQSVVDTTGEEIRK

pLDDT: mean 72.6, std 26.4, range [24.5, 97.44]

Solvent-accessible surface area (backbone atoms only — not comparable to full-atom values): 6832 Å² total; per-residue (Å²): 138,83,82,83,80,81,80,67,70,66,80,100,48,83,71,85,81,79,83,68,86,81,88,80,82,89,84,85,92,79,82,89,87,89,75,84,74,68,84,78,68,61,52,77,43,72,34,74,73,24,50,61,33,66,60,54,52,50,39,49,74,72,49,33,46,66,55,30,28,28,19,63,51,64,67,30,34,52,45,20,38,69,78,38,73,88,54,48,69,44,73,36,54,71,89,78,59,51,74,68,70,47,73,108

Nearest PDB structures (foldseek):
  3g7u-assembly1_A  TM=8.773E-01  e=1.513E-03  Escherichia coli O157:H7 str. EDL933
  5lod-assembly1_A  TM=8.684E-01  e=7.130E-03  Haemophilus parahaemolyticus
  2uyh-assembly1_A  TM=8.560E-01  e=7.130E-03  Haemophilus haemolyticus
  1ne2-assembly1_B  TM=8.357E-01  e=1.548E-02  Thermoplasma acidophilum
  3grz-assembly1_A  TM=7.712E-01  e=4.950E-02  Lactobacillus delbrueckii subsp. bulgaricus ATCC BAA-365

Organism: Microchaete diplosiphon (NCBI:txid1197)

Secondary structure (DSSP, 8-state):
--------EETTEE--------------------------PPPEEEEES-TTTHHHHHHHHHT-EEEEEEES-HHHHHHHHHH-TTS-EEES-TTT--HHHHT-

Foldseek 3Di:
DDQPDPFDDDPPDTDDDPDDPPPPPPDDDDDDDDDPPPPPPAAEDEAEQCFLNPVVVVSVVVRYHYQEHEHQDVVRQVNNCVNPVPHHYHNHHPVPDDPVNSVD

InterPro domains:
  IPR001525 C-5 cytosine methyltransferase [PF00145] (46-102)
  IPR029063 S-adenosyl-L-methionine-dependent methyltransferase superfamily [G3DSA:3.40.50.150] (45-104)
  IPR029063 S-adenosyl-L-methionine-dependent methyltransferase superfamily [SSF53335] (43-103)